Protein AF-A0A1G6GNF1-F1 (afdb_monomer_lite)

Structure (mmCIF, N/CA/C/O backbone):
data_AF-A0A1G6GNF1-F1
#
_entry.id   AF-A0A1G6GNF1-F1
#
loop_
_atom_site.group_PDB
_atom_site.id
_atom_site.type_symbol
_atom_site.label_atom_id
_atom_site.label_alt_id
_atom_site.label_comp_id
_atom_site.label_asym_id
_atom_site.label_entity_id
_atom_site.label_seq_id
_atom_site.pdbx_PDB_ins_code
_atom_site.Cartn_x
_atom_site.Cartn_y
_atom_site.Cartn_z
_atom_site.occupancy
_atom_site.B_iso_or_equiv
_atom_site.auth_seq_id
_atom_site.auth_comp_id
_atom_site.auth_asym_id
_atom_site.auth_atom_id
_atom_site.pdbx_PDB_model_num
ATOM 1 N N . MET A 1 1 ? 26.089 -24.989 33.257 1.00 55.50 1 MET A N 1
ATOM 2 C CA . MET A 1 1 ? 25.163 -23.844 33.417 1.00 55.50 1 MET A CA 1
ATOM 3 C C . MET A 1 1 ? 25.299 -23.345 34.855 1.00 55.50 1 MET A C 1
ATOM 5 O O . MET A 1 1 ? 24.316 -23.174 35.548 1.00 55.50 1 MET A O 1
ATOM 9 N N . ASP A 1 2 ? 26.531 -23.105 35.318 1.00 59.41 2 ASP A N 1
ATOM 10 C CA . ASP A 1 2 ? 26.825 -23.183 36.765 1.00 59.41 2 ASP A CA 1
ATOM 11 C C . ASP A 1 2 ? 26.999 -21.798 37.406 1.00 59.41 2 ASP A C 1
ATOM 13 O O . ASP A 1 2 ? 27.203 -21.661 38.611 1.00 59.41 2 ASP A O 1
ATOM 17 N N . SER A 1 3 ? 26.950 -20.743 36.591 1.00 71.69 3 SER A N 1
ATOM 18 C CA . SER A 1 3 ? 27.198 -19.370 37.028 1.00 71.69 3 SER A CA 1
ATOM 19 C C . SER A 1 3 ? 26.010 -18.798 37.801 1.00 71.69 3 SER A C 1
ATOM 21 O O . SER A 1 3 ? 26.209 -18.146 38.820 1.00 71.69 3 SER A O 1
ATOM 23 N N . ILE A 1 4 ? 24.783 -19.079 37.351 1.00 78.31 4 ILE A N 1
ATOM 24 C CA . ILE A 1 4 ? 23.549 -18.584 37.979 1.00 78.31 4 ILE A CA 1
ATOM 25 C C . ILE A 1 4 ? 23.333 -19.260 39.339 1.00 78.31 4 ILE A C 1
ATOM 27 O O . ILE A 1 4 ? 23.126 -18.568 40.332 1.00 78.31 4 ILE A O 1
ATOM 31 N N . ASP A 1 5 ? 23.479 -20.585 39.415 1.00 79.19 5 ASP A N 1
ATOM 32 C CA . ASP A 1 5 ? 23.286 -21.341 40.662 1.00 79.19 5 ASP A CA 1
ATOM 33 C C . ASP A 1 5 ? 24.256 -20.901 41.760 1.00 79.19 5 ASP A C 1
ATOM 35 O O . ASP A 1 5 ? 23.898 -20.802 42.938 1.00 79.19 5 ASP A O 1
ATOM 39 N N . LYS A 1 6 ? 25.490 -20.570 41.370 1.00 79.94 6 LYS A N 1
ATOM 40 C CA . LYS A 1 6 ? 26.509 -20.067 42.290 1.00 79.94 6 LYS A CA 1
ATOM 41 C C . LYS A 1 6 ? 26.163 -18.670 42.805 1.00 79.94 6 LYS A C 1
ATOM 43 O O . LYS A 1 6 ? 26.292 -18.429 44.002 1.00 79.94 6 LYS A O 1
ATOM 48 N N . ILE A 1 7 ? 25.668 -17.786 41.935 1.00 81.62 7 ILE A N 1
ATOM 49 C CA . ILE A 1 7 ? 25.207 -16.439 42.307 1.00 81.62 7 ILE A CA 1
ATOM 50 C C . ILE A 1 7 ? 24.010 -16.526 43.261 1.00 81.62 7 ILE A C 1
ATOM 52 O O . I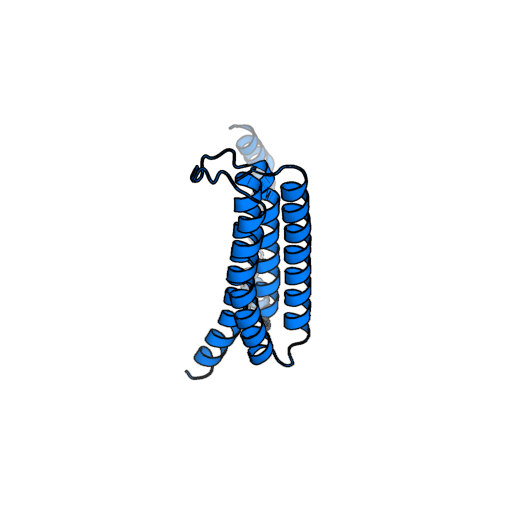LE A 1 7 ? 24.001 -15.848 44.288 1.00 81.62 7 ILE A O 1
ATOM 56 N N . ILE A 1 8 ? 23.031 -17.386 42.972 1.00 79.50 8 ILE A N 1
ATOM 57 C CA . ILE A 1 8 ? 21.839 -17.569 43.812 1.00 79.50 8 ILE A CA 1
ATOM 58 C C . ILE A 1 8 ? 22.230 -18.106 45.192 1.00 79.50 8 ILE A C 1
ATOM 60 O O . ILE A 1 8 ? 21.800 -17.562 46.206 1.00 79.50 8 ILE A O 1
ATOM 64 N N . ASN A 1 9 ? 23.096 -19.121 45.260 1.00 79.56 9 ASN A N 1
ATOM 65 C CA . ASN A 1 9 ? 23.529 -19.673 46.545 1.00 79.56 9 ASN A CA 1
ATOM 66 C C . ASN A 1 9 ? 24.410 -18.709 47.351 1.00 79.56 9 ASN A C 1
ATOM 68 O O . ASN A 1 9 ? 24.309 -18.686 48.575 1.00 79.56 9 ASN A O 1
ATOM 72 N N . GLN A 1 10 ? 25.238 -17.885 46.703 1.00 81.44 10 GLN A N 1
ATOM 73 C CA . GLN A 1 10 ? 26.043 -16.870 47.395 1.00 81.44 10 GLN A CA 1
ATOM 74 C C . GLN A 1 10 ? 25.182 -15.740 47.978 1.00 81.44 10 GLN A C 1
ATOM 76 O O . GLN A 1 10 ? 25.485 -15.220 49.051 1.00 81.44 10 GLN A O 1
ATOM 81 N N . ASN A 1 11 ? 24.075 -15.402 47.312 1.00 78.31 11 ASN A N 1
ATOM 82 C CA . ASN A 1 11 ? 23.177 -14.319 47.714 1.00 78.31 11 ASN A CA 1
ATOM 83 C C . ASN A 1 11 ? 21.915 -14.808 48.441 1.00 78.31 11 ASN A C 1
ATOM 85 O O . ASN A 1 11 ? 21.035 -14.007 48.734 1.00 78.31 11 ASN A O 1
ATOM 89 N N . ARG A 1 12 ? 21.826 -16.101 48.786 1.00 74.62 12 ARG A N 1
ATOM 90 C CA . ARG A 1 12 ? 20.648 -16.719 49.426 1.00 74.62 12 ARG A CA 1
ATOM 91 C C . ARG A 1 12 ? 20.182 -15.967 50.673 1.00 74.62 12 ARG A C 1
ATOM 93 O O . ARG A 1 12 ? 18.997 -15.740 50.852 1.00 74.62 12 ARG A O 1
ATOM 100 N N . HIS A 1 13 ? 21.128 -15.496 51.482 1.00 70.19 13 HIS A N 1
ATOM 101 C CA . HIS A 1 13 ? 20.869 -14.715 52.694 1.00 70.19 13 HIS A CA 1
ATOM 102 C C . HIS A 1 13 ? 20.207 -13.342 52.437 1.00 70.19 13 HIS A C 1
ATOM 104 O O . HIS A 1 13 ? 19.557 -12.811 53.337 1.00 70.19 13 HIS A O 1
ATOM 110 N N . LEU A 1 14 ? 20.359 -12.780 51.230 1.00 67.25 14 LEU A N 1
ATOM 111 C CA . LEU A 1 14 ? 19.673 -11.563 50.772 1.00 67.25 14 LEU A CA 1
ATOM 112 C C . LEU A 1 14 ? 18.270 -11.860 50.224 1.00 67.25 14 LEU A C 1
ATOM 114 O O . LEU A 1 14 ? 17.441 -10.958 50.160 1.00 67.25 14 LEU A O 1
ATOM 118 N N . LEU A 1 15 ? 18.016 -13.106 49.812 1.00 68.12 15 LEU A N 1
ATOM 119 C CA . LEU A 1 15 ? 16.743 -13.556 49.243 1.00 68.12 15 LEU A CA 1
ATOM 120 C C . LEU A 1 15 ? 15.795 -14.120 50.313 1.00 68.12 15 LEU A C 1
ATOM 122 O O . LEU A 1 15 ? 14.586 -13.972 50.184 1.00 68.12 15 LEU A O 1
ATOM 126 N N . ASP A 1 16 ? 16.341 -14.722 51.374 1.00 65.19 16 ASP A N 1
ATOM 127 C CA . ASP A 1 16 ? 15.579 -15.410 52.433 1.00 65.19 16 ASP A CA 1
ATOM 128 C C . ASP A 1 16 ? 15.137 -14.506 53.597 1.00 65.19 16 ASP A C 1
ATOM 130 O O . ASP A 1 16 ? 14.554 -14.983 54.567 1.00 65.19 16 ASP A O 1
ATOM 134 N N . ASN A 1 17 ? 15.382 -13.195 53.537 1.00 61.34 17 ASN A N 1
ATOM 135 C CA . ASN A 1 17 ? 15.041 -12.288 54.632 1.00 61.34 17 ASN A CA 1
ATOM 136 C C . ASN A 1 17 ? 14.033 -11.230 54.206 1.00 61.34 17 ASN A C 1
ATOM 138 O O . ASN A 1 17 ? 14.390 -10.087 53.934 1.00 61.34 17 ASN A O 1
ATOM 142 N N . THR A 1 18 ? 12.760 -11.616 54.189 1.00 60.69 18 THR A N 1
ATOM 143 C CA . THR A 1 18 ? 11.677 -10.939 54.923 1.00 60.69 18 THR A CA 1
ATOM 144 C C . THR A 1 18 ? 10.353 -11.580 54.534 1.00 60.69 18 THR A C 1
ATOM 146 O O . THR A 1 18 ? 9.839 -11.351 53.441 1.00 60.69 18 THR A O 1
ATOM 149 N N . ASP A 1 19 ? 9.750 -12.331 55.458 1.00 61.12 19 ASP A N 1
ATOM 150 C CA . ASP A 1 19 ? 8.304 -12.498 55.389 1.00 61.12 19 ASP A CA 1
ATOM 151 C C . ASP A 1 19 ? 7.691 -11.094 55.445 1.00 61.12 19 ASP A C 1
ATOM 153 O O . ASP A 1 19 ? 8.040 -10.293 56.327 1.00 61.12 19 ASP A O 1
ATOM 157 N N . PRO A 1 20 ? 6.825 -10.737 54.489 1.00 62.91 20 PRO A N 1
ATOM 158 C CA . PRO A 1 20 ? 6.296 -9.396 54.439 1.00 62.91 20 PRO A CA 1
ATOM 159 C C . PRO A 1 20 ? 5.488 -9.117 55.722 1.00 62.91 20 PRO A C 1
ATOM 161 O O . PRO A 1 20 ? 4.742 -9.983 56.189 1.00 62.91 20 PRO A O 1
ATOM 164 N N . PRO A 1 21 ? 5.601 -7.916 56.322 1.00 66.69 21 PRO A N 1
ATOM 165 C CA . PRO A 1 21 ? 4.955 -7.611 57.597 1.00 66.69 21 PRO A CA 1
ATOM 166 C C . PRO A 1 21 ? 3.440 -7.837 57.516 1.00 66.69 21 PRO A C 1
ATOM 168 O O . PRO A 1 21 ? 2.826 -7.517 56.494 1.00 66.69 21 PRO A O 1
ATOM 171 N N . ARG A 1 22 ? 2.835 -8.370 58.591 1.00 65.94 22 ARG A N 1
ATOM 172 C CA . ARG A 1 22 ? 1.404 -8.740 58.640 1.00 65.94 22 ARG A CA 1
ATOM 173 C C . ARG A 1 22 ? 0.517 -7.639 58.043 1.00 65.94 22 ARG A C 1
ATOM 175 O O . ARG A 1 22 ? 0.725 -6.451 58.289 1.00 65.94 22 ARG A O 1
ATOM 182 N N . GLY A 1 23 ? -0.443 -8.042 57.213 1.00 67.44 23 GLY A N 1
ATOM 183 C CA . GLY A 1 23 ? -1.283 -7.123 56.441 1.00 67.44 23 GLY A CA 1
ATOM 184 C C . GLY A 1 23 ? -0.643 -6.603 55.148 1.00 67.44 23 GLY A C 1
ATOM 185 O O . GLY A 1 23 ? -1.238 -5.771 54.472 1.00 67.44 23 GLY A O 1
ATOM 186 N N . HIS A 1 24 ? 0.548 -7.069 54.748 1.00 78.00 24 HIS A N 1
ATOM 187 C CA . HIS A 1 24 ? 1.111 -6.754 53.429 1.00 78.00 24 HIS A CA 1
ATOM 188 C C . HIS A 1 24 ? 0.200 -7.214 52.292 1.00 78.00 24 HIS A C 1
ATOM 190 O O . HIS A 1 24 ? 0.013 -6.463 51.339 1.00 78.00 24 HIS A O 1
ATOM 196 N N . PHE A 1 25 ? -0.394 -8.406 52.409 1.00 73.19 25 PHE A N 1
ATOM 197 C CA . PHE A 1 25 ? -1.360 -8.899 51.431 1.00 73.19 25 PHE A CA 1
ATOM 198 C C . PHE A 1 25 ? -2.612 -8.019 51.386 1.00 73.19 25 PHE A C 1
ATOM 200 O O . PHE A 1 25 ? -3.031 -7.636 50.303 1.00 73.19 25 PHE A O 1
ATOM 207 N N . ASP A 1 26 ? -3.136 -7.593 52.538 1.00 77.69 26 ASP A N 1
ATOM 208 C CA . ASP A 1 26 ? -4.304 -6.705 52.599 1.00 77.69 26 ASP A CA 1
ATOM 209 C C . ASP A 1 26 ? -4.001 -5.318 52.019 1.00 77.69 26 ASP A C 1
ATOM 211 O O . ASP A 1 26 ? -4.800 -4.775 51.262 1.00 77.69 26 ASP A O 1
ATOM 215 N N . ARG A 1 27 ? -2.814 -4.753 52.288 1.00 74.19 27 ARG A N 1
ATOM 216 C CA . ARG A 1 27 ? -2.355 -3.497 51.665 1.00 74.19 27 ARG A CA 1
ATOM 217 C C . ARG A 1 27 ? -2.127 -3.654 50.165 1.00 74.19 27 ARG A C 1
ATOM 219 O O . ARG A 1 27 ? -2.415 -2.731 49.411 1.00 74.19 27 ARG A O 1
ATOM 226 N N . PHE A 1 28 ? -1.592 -4.792 49.730 1.00 73.25 28 PHE A N 1
ATOM 227 C CA . PHE A 1 28 ? -1.394 -5.110 48.319 1.00 73.25 28 PHE A CA 1
ATOM 228 C C . PHE A 1 28 ? -2.740 -5.272 47.607 1.00 73.25 28 PHE A C 1
ATOM 230 O O . PHE A 1 28 ? -2.948 -4.684 46.553 1.00 73.25 28 PHE A O 1
ATOM 237 N N . GLN A 1 29 ? -3.698 -5.957 48.230 1.00 73.06 29 GLN A N 1
ATOM 238 C CA . GLN A 1 29 ? -5.057 -6.113 47.729 1.00 73.06 29 GLN A CA 1
ATOM 239 C C . GLN A 1 29 ? -5.820 -4.781 47.731 1.00 73.06 29 GLN A C 1
ATOM 241 O O . GLN A 1 29 ? -6.546 -4.498 46.785 1.00 73.06 29 GLN A O 1
ATOM 246 N N . ALA A 1 30 ? -5.638 -3.932 48.744 1.00 75.06 30 ALA A N 1
ATOM 247 C CA . ALA A 1 30 ? -6.202 -2.584 48.781 1.00 75.06 30 ALA A CA 1
ATOM 248 C C . ALA A 1 30 ? -5.597 -1.688 47.688 1.00 75.06 30 ALA A C 1
ATOM 250 O O . ALA A 1 30 ? -6.330 -0.955 47.028 1.00 75.06 30 ALA A O 1
ATOM 251 N N . LYS A 1 31 ? -4.284 -1.800 47.432 1.00 70.88 31 LYS A N 1
ATOM 252 C CA . LYS A 1 31 ? -3.624 -1.145 46.294 1.00 70.88 31 LYS A CA 1
ATOM 253 C C . LYS A 1 31 ? -4.118 -1.689 44.956 1.00 70.88 31 LYS A C 1
ATOM 255 O O . LYS A 1 31 ? -4.330 -0.882 44.073 1.00 70.88 31 LYS A O 1
ATOM 260 N N . LEU A 1 32 ? -4.383 -2.990 44.816 1.00 65.25 32 LEU A N 1
ATOM 261 C CA . LEU A 1 32 ? -4.968 -3.589 43.604 1.00 65.25 32 LEU A CA 1
ATOM 262 C C . LEU A 1 32 ? -6.430 -3.185 43.379 1.00 65.25 32 LEU A C 1
ATOM 264 O O . LEU A 1 32 ? -6.840 -2.972 42.248 1.00 65.25 32 LEU A O 1
ATOM 268 N N . LYS A 1 33 ? -7.230 -3.062 44.443 1.00 65.88 33 LYS A N 1
ATOM 269 C CA . LYS A 1 33 ? -8.632 -2.627 44.348 1.00 65.88 33 LYS A CA 1
ATOM 270 C C . LYS A 1 33 ? -8.745 -1.119 44.077 1.00 65.88 33 LYS A C 1
ATOM 272 O O . LYS A 1 33 ? -9.629 -0.707 43.332 1.00 65.88 33 LYS A O 1
ATOM 277 N N . GLY A 1 34 ? -7.836 -0.311 44.636 1.00 57.25 34 GLY A N 1
ATOM 278 C CA . GLY A 1 34 ? -7.719 1.133 44.373 1.00 57.25 34 GLY A CA 1
ATOM 279 C C . GLY A 1 34 ? -6.965 1.484 43.083 1.00 57.25 34 GLY A C 1
ATOM 280 O O . GLY A 1 34 ? -7.195 2.543 42.514 1.00 57.25 34 GLY A O 1
ATOM 281 N N . GLN A 1 35 ? -6.109 0.581 42.598 1.00 51.81 35 GLN A N 1
ATOM 282 C CA . GLN A 1 35 ? -5.575 0.519 41.235 1.00 51.81 35 GLN A CA 1
ATOM 283 C C . GLN A 1 35 ? -6.358 -0.519 40.438 1.00 51.81 35 GLN A C 1
ATOM 285 O O . GLN A 1 35 ? -5.793 -1.318 39.686 1.00 51.81 35 GLN A O 1
ATOM 290 N N . THR A 1 36 ? -7.687 -0.449 40.514 1.00 49.41 36 THR A N 1
ATOM 291 C CA . THR A 1 36 ? -8.386 -0.594 39.250 1.00 49.41 36 THR A CA 1
ATOM 292 C C . THR A 1 36 ? -7.797 0.518 38.398 1.00 49.41 36 THR A C 1
ATOM 294 O O . THR A 1 36 ? -8.148 1.688 38.523 1.00 49.41 36 THR A O 1
ATOM 297 N N . ILE A 1 37 ? -6.795 0.165 37.585 1.00 51.12 37 ILE A N 1
ATOM 298 C CA . ILE A 1 37 ? -6.601 0.848 36.327 1.00 51.12 37 ILE A CA 1
ATOM 299 C C . ILE A 1 37 ? -7.979 0.659 35.716 1.00 51.12 37 ILE A C 1
ATOM 301 O O . ILE A 1 37 ? -8.298 -0.386 35.153 1.00 51.12 37 ILE A O 1
ATOM 305 N N . LEU A 1 38 ? -8.848 1.642 35.945 1.00 47.78 38 LEU A N 1
ATOM 306 C CA . LEU A 1 38 ? -9.859 2.004 34.997 1.00 47.78 38 LEU A CA 1
ATOM 307 C C . LEU A 1 38 ? -8.990 2.339 33.799 1.00 47.78 38 LEU A C 1
ATOM 309 O O . LEU A 1 38 ? -8.581 3.478 33.614 1.00 47.78 38 LEU A O 1
ATOM 313 N N . ILE A 1 39 ? -8.576 1.297 33.067 1.00 48.22 39 ILE A N 1
ATOM 314 C CA . ILE A 1 39 ? -8.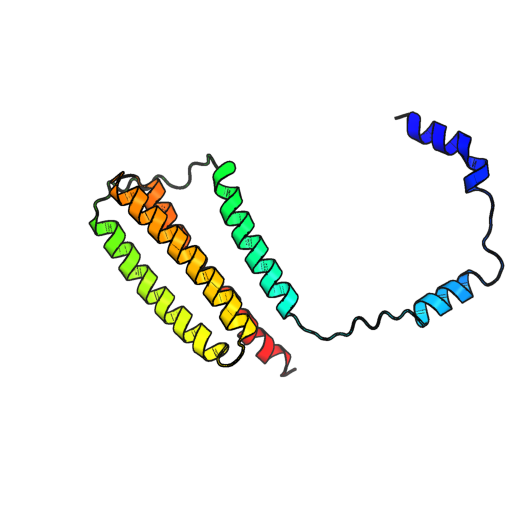266 1.422 31.667 1.00 48.22 39 ILE A CA 1
ATOM 315 C C . ILE A 1 39 ? -9.573 2.040 31.239 1.00 48.22 39 ILE A C 1
ATOM 317 O O . ILE A 1 39 ? -10.603 1.367 31.393 1.00 48.22 39 ILE A O 1
ATOM 321 N N . PRO A 1 40 ? -9.608 3.343 30.905 1.00 45.72 40 PRO A N 1
ATOM 322 C CA . PRO A 1 40 ? -10.817 3.833 30.316 1.00 45.72 40 PRO A CA 1
ATOM 323 C C . PRO A 1 40 ? -10.997 2.873 29.153 1.00 45.72 40 PRO A C 1
ATOM 325 O O . PRO A 1 40 ? -10.164 2.815 28.248 1.00 45.72 40 PRO A O 1
ATOM 328 N N . THR A 1 41 ? -12.058 2.074 29.193 1.00 46.19 41 THR A N 1
ATOM 329 C CA . THR A 1 41 ? -12.598 1.423 28.013 1.00 46.19 41 THR A CA 1
ATOM 330 C C . THR A 1 41 ? -13.195 2.541 27.170 1.00 46.19 41 THR A C 1
ATOM 332 O O . THR A 1 41 ? -14.358 2.521 26.791 1.00 46.19 41 THR A O 1
ATOM 335 N N . ASN A 1 42 ? -12.408 3.587 26.929 1.00 47.38 42 ASN A N 1
ATOM 336 C CA . ASN A 1 42 ? -12.537 4.369 25.754 1.00 47.38 42 ASN A CA 1
ATOM 337 C C . ASN A 1 42 ? -12.036 3.411 24.691 1.00 47.38 42 ASN A C 1
ATOM 339 O O . ASN A 1 42 ? -10.835 3.244 24.477 1.00 47.38 42 ASN A O 1
ATOM 343 N N . HIS A 1 43 ? -12.994 2.663 24.162 1.00 46.22 43 HIS A N 1
ATOM 344 C CA . HIS A 1 43 ? -12.887 1.823 22.995 1.00 46.22 43 HIS A CA 1
ATOM 345 C C . HIS A 1 43 ? -12.563 2.731 21.797 1.00 46.22 43 HIS A C 1
ATOM 347 O O . HIS A 1 43 ? -13.334 2.887 20.858 1.00 46.22 43 HIS A O 1
ATOM 353 N N . ASN A 1 44 ? -11.404 3.381 21.848 1.00 51.72 44 ASN A N 1
ATOM 354 C CA . ASN A 1 44 ? -10.814 4.085 20.735 1.00 51.72 44 ASN A CA 1
ATOM 355 C C . ASN A 1 44 ? -9.912 3.073 20.043 1.00 51.72 44 ASN A C 1
ATOM 357 O O . ASN A 1 44 ? -8.683 3.147 20.088 1.00 51.72 44 ASN A O 1
ATOM 361 N N . SER A 1 45 ? -10.569 2.114 19.388 1.00 50.03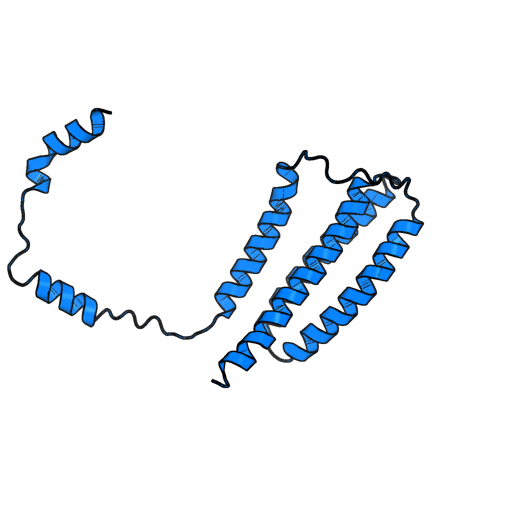 45 SER A N 1
ATOM 362 C CA . SER A 1 45 ? -9.969 1.100 18.516 1.00 50.03 45 SER A CA 1
ATOM 363 C C . SER A 1 45 ? -9.145 1.697 17.364 1.00 50.03 45 SER A C 1
ATOM 365 O O . SER A 1 45 ? -8.436 0.979 16.665 1.00 50.03 45 SER A O 1
ATOM 367 N N . TRP A 1 46 ? -9.169 3.021 17.203 1.00 47.56 46 TRP A N 1
ATOM 368 C CA . TRP A 1 46 ? -8.392 3.791 16.235 1.00 47.56 46 TRP A CA 1
ATOM 369 C C . TRP A 1 46 ? -6.872 3.749 16.464 1.00 47.56 46 TRP A C 1
ATOM 371 O O . TRP A 1 46 ? -6.122 3.823 15.497 1.00 47.56 46 TRP A O 1
ATOM 381 N N . ILE A 1 47 ? -6.393 3.538 17.699 1.00 49.53 47 ILE A N 1
ATOM 382 C CA . ILE A 1 47 ? -4.945 3.398 17.968 1.00 49.53 47 ILE A CA 1
ATOM 383 C C . ILE A 1 47 ? -4.412 2.038 17.473 1.00 49.53 47 ILE A C 1
ATOM 385 O O . ILE A 1 47 ? -3.256 1.934 17.064 1.00 49.53 47 ILE A O 1
ATOM 389 N N . TYR A 1 48 ? -5.256 1.000 17.434 1.00 49.81 48 TYR A N 1
ATOM 390 C CA . TYR A 1 48 ? -4.868 -0.319 16.921 1.00 49.81 48 TYR A CA 1
ATOM 391 C C . TYR A 1 48 ? -4.845 -0.368 15.386 1.00 49.81 48 TYR A C 1
ATOM 393 O O . TYR A 1 48 ? -3.975 -1.027 14.821 1.00 49.81 48 TYR A O 1
ATOM 401 N N . ALA A 1 49 ? -5.727 0.376 14.710 1.00 51.44 49 ALA A N 1
ATOM 402 C CA . ALA A 1 49 ? -5.789 0.423 13.246 1.00 51.44 49 ALA A CA 1
ATOM 403 C C . ALA A 1 49 ? -4.540 1.079 12.621 1.00 51.44 49 ALA A C 1
ATOM 405 O O . ALA A 1 49 ? -3.922 0.501 11.722 1.00 51.44 49 ALA A O 1
ATOM 406 N N . ALA A 1 50 ? -4.102 2.224 13.158 1.00 52.25 50 ALA A N 1
ATOM 407 C CA . ALA A 1 50 ? -2.889 2.906 12.702 1.00 52.25 50 ALA A CA 1
ATOM 408 C C . ALA A 1 50 ? -1.619 2.062 12.940 1.00 52.25 50 ALA A C 1
ATOM 410 O O . ALA A 1 50 ? -0.753 1.971 12.071 1.00 52.25 50 ALA A O 1
ATOM 411 N N . ALA A 1 51 ? -1.536 1.361 14.079 1.00 55.53 51 ALA A N 1
ATOM 412 C CA . ALA A 1 51 ? -0.421 0.461 14.373 1.00 55.53 51 ALA A CA 1
ATOM 413 C C . ALA A 1 51 ? -0.371 -0.750 13.420 1.00 55.53 51 ALA A C 1
ATOM 415 O O . ALA A 1 51 ? 0.712 -1.157 13.010 1.00 55.53 51 ALA A O 1
ATOM 416 N N . THR A 1 52 ? -1.517 -1.310 13.014 1.00 52.84 52 THR A N 1
ATOM 417 C CA . THR A 1 52 ? -1.550 -2.434 12.059 1.00 52.84 52 THR A CA 1
ATOM 418 C C . THR A 1 52 ? -1.165 -2.038 10.637 1.00 52.84 52 THR A C 1
ATOM 420 O O . THR A 1 52 ? -0.421 -2.773 9.993 1.00 52.84 52 THR A O 1
ATOM 423 N N . VAL A 1 53 ? -1.601 -0.870 10.158 1.00 54.97 53 VAL A N 1
ATOM 424 C CA . VAL A 1 53 ? -1.214 -0.357 8.834 1.00 54.97 53 VAL A CA 1
ATOM 425 C C . VAL A 1 53 ? 0.294 -0.076 8.808 1.00 54.97 53 VAL A C 1
ATOM 427 O O . VAL A 1 53 ? 0.993 -0.617 7.954 1.00 54.97 53 VAL A O 1
ATOM 430 N N . ALA A 1 54 ? 0.833 0.595 9.834 1.00 54.53 54 ALA A N 1
ATOM 431 C CA . ALA A 1 54 ? 2.275 0.810 10.001 1.00 54.53 54 ALA A CA 1
ATOM 432 C C . ALA A 1 54 ? 3.099 -0.499 10.056 1.00 54.53 54 ALA A C 1
ATOM 434 O O . ALA A 1 54 ? 4.214 -0.550 9.529 1.00 54.53 54 ALA A O 1
ATOM 435 N N . ILE A 1 55 ? 2.561 -1.579 10.644 1.00 57.38 55 ILE A N 1
ATOM 436 C CA . ILE A 1 55 ? 3.190 -2.916 10.663 1.00 57.38 55 ILE A CA 1
ATOM 437 C C . ILE A 1 55 ? 3.171 -3.577 9.271 1.00 57.38 55 ILE A C 1
ATOM 439 O O . ILE A 1 55 ? 4.162 -4.182 8.866 1.00 57.38 55 ILE A O 1
ATOM 443 N N . LEU A 1 56 ? 2.089 -3.449 8.501 1.00 54.88 56 LEU A N 1
ATOM 444 C CA . LEU A 1 56 ? 1.982 -4.054 7.164 1.00 54.88 56 LEU A CA 1
ATOM 445 C C . LEU A 1 56 ? 2.887 -3.366 6.126 1.00 54.88 56 LEU A C 1
ATOM 447 O O . LEU A 1 56 ? 3.487 -4.034 5.279 1.00 54.88 56 LEU A O 1
ATOM 451 N N . ILE A 1 57 ? 3.068 -2.051 6.237 1.00 54.03 57 ILE A N 1
ATOM 452 C CA . ILE A 1 57 ? 3.973 -1.269 5.377 1.00 54.03 57 ILE A CA 1
ATOM 453 C C . ILE A 1 57 ? 5.428 -1.584 5.694 1.00 54.03 57 ILE A C 1
ATOM 455 O O . ILE A 1 57 ? 6.245 -1.786 4.795 1.00 54.03 57 ILE A O 1
ATOM 459 N N . SER A 1 58 ? 5.759 -1.703 6.981 1.00 52.50 58 SER A N 1
ATOM 460 C CA . SER A 1 58 ? 7.106 -2.093 7.381 1.00 52.50 58 SER A CA 1
ATOM 461 C C . SER A 1 58 ? 7.426 -3.528 6.934 1.00 52.50 58 SER A C 1
ATOM 463 O O . SER A 1 58 ? 8.493 -3.741 6.365 1.00 52.50 58 SER A O 1
ATOM 465 N N . ILE A 1 59 ? 6.503 -4.495 7.020 1.00 51.41 59 ILE A N 1
ATOM 466 C CA . ILE A 1 59 ? 6.696 -5.841 6.431 1.00 51.41 59 ILE A CA 1
ATOM 467 C C . ILE A 1 59 ? 6.916 -5.773 4.906 1.00 51.41 59 ILE A C 1
ATOM 469 O O . ILE A 1 59 ? 7.786 -6.472 4.378 1.00 51.41 59 ILE A O 1
ATOM 473 N N . SER A 1 60 ? 6.195 -4.893 4.206 1.00 51.12 60 SER A N 1
ATOM 474 C CA . SER A 1 60 ? 6.350 -4.680 2.758 1.00 51.12 60 SER A CA 1
ATOM 475 C C . SER A 1 60 ? 7.726 -4.103 2.393 1.00 51.12 60 SER A C 1
ATOM 477 O O . SER A 1 60 ? 8.303 -4.469 1.370 1.00 51.12 60 SER A O 1
ATOM 479 N N . PHE A 1 61 ? 8.307 -3.269 3.262 1.00 47.28 61 PHE A N 1
ATOM 480 C CA . PHE A 1 61 ? 9.635 -2.682 3.068 1.00 47.28 61 PHE A CA 1
ATOM 481 C C . PHE A 1 61 ? 10.784 -3.658 3.401 1.00 47.28 61 PHE A C 1
ATOM 483 O O . PHE A 1 61 ? 11.800 -3.687 2.706 1.00 47.28 61 PHE A O 1
ATOM 490 N N . TRP A 1 62 ? 10.626 -4.526 4.410 1.00 45.09 62 TRP A N 1
ATOM 491 C CA . TRP A 1 62 ? 11.638 -5.541 4.760 1.00 45.09 62 TRP A CA 1
ATOM 492 C C . TRP A 1 62 ? 11.667 -6.742 3.792 1.00 45.09 62 TRP A C 1
ATOM 494 O O . TRP A 1 62 ? 12.717 -7.379 3.637 1.00 45.09 62 TRP A O 1
ATOM 504 N N . GLY A 1 63 ? 10.570 -7.018 3.073 1.00 47.22 63 GLY A N 1
ATOM 505 C CA . GLY A 1 63 ? 10.473 -8.075 2.053 1.00 47.22 63 GLY A CA 1
ATOM 506 C C . GLY A 1 63 ? 11.470 -7.946 0.892 1.00 47.22 63 GLY A C 1
ATOM 507 O O . GLY A 1 63 ? 11.841 -8.951 0.282 1.00 47.22 63 GLY A O 1
ATOM 508 N N . VAL A 1 64 ? 12.000 -6.740 0.654 1.00 50.25 64 VAL A N 1
ATOM 509 C CA . VAL A 1 64 ? 13.049 -6.482 -0.348 1.00 50.25 64 VAL A CA 1
ATOM 510 C C . VAL A 1 64 ? 14.389 -7.135 0.034 1.00 50.25 64 VAL A C 1
ATOM 512 O O . VAL A 1 64 ? 15.211 -7.406 -0.842 1.00 50.25 64 VAL A O 1
ATOM 515 N N . SER A 1 65 ? 14.613 -7.461 1.313 1.00 47.31 65 SER A N 1
ATOM 516 C CA . SER A 1 65 ? 15.891 -8.018 1.787 1.00 47.31 65 SER A CA 1
ATOM 517 C C . SER A 1 65 ? 15.912 -9.535 2.030 1.00 47.31 65 SER A C 1
ATOM 519 O O . SER A 1 65 ? 17.003 -10.083 2.186 1.00 47.31 65 SER A O 1
ATOM 521 N N . VAL A 1 66 ? 14.770 -10.245 2.013 1.00 44.28 66 VAL A N 1
ATOM 522 C CA . VAL A 1 66 ? 14.730 -11.668 2.438 1.00 44.28 66 VAL A CA 1
ATOM 523 C C . VAL A 1 66 ? 14.316 -12.672 1.351 1.00 44.28 66 VAL A C 1
ATOM 525 O O . VAL A 1 66 ? 14.800 -13.802 1.378 1.00 44.28 66 VAL A O 1
ATOM 528 N N . PHE A 1 67 ? 13.519 -12.322 0.337 1.00 45.62 67 PHE A N 1
ATOM 529 C CA . PHE A 1 67 ? 12.987 -13.347 -0.576 1.00 45.62 67 PHE A CA 1
ATOM 530 C C . PHE A 1 67 ? 13.686 -13.392 -1.935 1.00 45.62 67 PHE A C 1
ATOM 532 O O . PHE A 1 67 ? 13.161 -13.002 -2.974 1.00 45.62 67 PHE A O 1
ATOM 539 N N . LYS A 1 68 ? 14.860 -14.032 -1.937 1.00 49.41 68 LYS A N 1
ATOM 540 C CA . LYS A 1 68 ? 15.160 -14.986 -3.010 1.00 49.41 68 LYS A CA 1
ATOM 541 C C . LYS A 1 68 ? 14.198 -16.166 -2.838 1.00 49.41 68 LYS A C 1
ATOM 543 O O . LYS A 1 68 ? 14.468 -17.081 -2.068 1.00 49.41 68 LYS A O 1
ATOM 548 N N . SER A 1 69 ? 13.048 -16.143 -3.498 1.00 41.84 69 SER A N 1
ATOM 549 C CA . SER A 1 69 ? 12.203 -17.332 -3.656 1.00 41.84 69 SER A CA 1
ATOM 550 C C . SER A 1 69 ? 11.508 -17.300 -5.018 1.00 41.84 69 SER A C 1
ATOM 552 O O . SER A 1 69 ? 11.122 -16.221 -5.468 1.00 41.84 69 SER A O 1
ATOM 554 N N . PRO A 1 70 ? 11.392 -18.450 -5.707 1.00 46.00 70 PRO A N 1
ATOM 555 C CA . PRO A 1 70 ? 10.915 -18.522 -7.079 1.00 46.00 70 PRO A CA 1
ATOM 556 C C . PRO A 1 70 ? 9.384 -18.504 -7.076 1.00 46.00 70 PRO A C 1
ATOM 558 O O . PRO A 1 70 ? 8.737 -19.546 -7.120 1.00 46.00 70 PRO A O 1
ATOM 561 N N . LEU A 1 71 ? 8.785 -17.322 -6.970 1.00 42.88 71 LEU A N 1
ATOM 562 C CA . LEU A 1 71 ? 7.341 -17.170 -7.121 1.00 42.88 71 LEU A CA 1
ATOM 563 C C . LEU A 1 71 ? 7.026 -16.897 -8.592 1.00 42.88 71 LEU A C 1
ATOM 565 O O . LEU A 1 71 ? 7.288 -15.817 -9.103 1.00 42.88 71 LEU A O 1
ATOM 569 N N . ILE A 1 72 ? 6.505 -17.950 -9.232 1.00 45.09 72 ILE A N 1
ATOM 570 C CA . ILE A 1 72 ? 5.812 -17.989 -10.524 1.00 45.09 72 ILE A CA 1
ATOM 571 C C . ILE A 1 72 ? 6.554 -17.223 -11.631 1.00 45.09 72 ILE A C 1
ATOM 573 O O . ILE A 1 72 ? 6.266 -16.066 -11.926 1.00 45.09 72 ILE A O 1
ATOM 577 N N . GLN A 1 73 ? 7.471 -17.923 -12.306 1.00 41.53 73 GLN A N 1
ATOM 578 C CA . GLN A 1 73 ? 7.900 -17.571 -13.663 1.00 41.53 73 GLN A CA 1
ATOM 579 C C . GLN A 1 73 ? 6.718 -17.769 -14.618 1.00 41.53 73 GLN A C 1
ATOM 581 O O . GLN A 1 73 ? 6.650 -18.743 -15.363 1.00 41.53 73 GLN A O 1
ATOM 586 N N . GLN A 1 74 ? 5.744 -16.864 -14.568 1.00 43.97 74 GLN A N 1
ATOM 587 C CA . GLN A 1 74 ? 4.919 -16.621 -15.733 1.00 43.97 74 GLN A CA 1
ATOM 588 C C . GLN A 1 74 ? 5.727 -15.660 -16.585 1.00 43.97 74 GLN A C 1
ATOM 590 O O . GLN A 1 74 ? 5.773 -14.464 -16.306 1.00 43.97 74 GLN A O 1
ATOM 595 N N . GLN A 1 75 ? 6.448 -16.251 -17.536 1.00 41.84 75 GLN A N 1
ATOM 596 C CA . GLN A 1 75 ? 7.416 -15.554 -18.358 1.00 41.84 75 GLN A CA 1
ATOM 597 C C . GLN A 1 75 ? 6.683 -14.657 -19.367 1.00 41.84 75 GLN A C 1
ATOM 599 O O . GLN A 1 75 ? 6.417 -15.051 -20.502 1.00 41.84 75 GLN A O 1
ATOM 604 N N . PHE A 1 76 ? 6.224 -13.498 -18.896 1.00 47.81 76 PHE A N 1
ATOM 605 C CA . PHE A 1 76 ? 5.685 -12.423 -19.714 1.00 47.81 76 PHE A CA 1
ATOM 606 C C . PHE A 1 76 ? 6.832 -11.704 -20.433 1.00 47.81 76 PHE A C 1
ATOM 608 O O . PHE A 1 76 ? 7.478 -10.806 -19.898 1.00 47.81 76 PHE A O 1
ATOM 615 N N . THR A 1 77 ? 7.070 -12.054 -21.696 1.00 46.12 77 THR A N 1
ATOM 616 C CA . THR A 1 77 ? 7.912 -11.236 -22.579 1.00 46.12 77 THR A CA 1
ATOM 617 C C . THR A 1 77 ? 7.193 -9.918 -22.865 1.00 46.12 77 THR A C 1
ATOM 619 O O . THR A 1 77 ? 6.443 -9.802 -23.835 1.00 46.12 77 THR A O 1
ATOM 622 N N . ALA A 1 78 ? 7.382 -8.959 -21.966 1.00 49.25 78 ALA A N 1
ATOM 623 C CA . ALA A 1 78 ? 6.435 -7.885 -21.754 1.00 49.25 78 ALA A CA 1
ATOM 624 C C . ALA A 1 78 ? 6.752 -6.596 -22.525 1.00 49.25 78 ALA A C 1
ATOM 626 O O . ALA A 1 78 ? 7.840 -6.024 -22.419 1.00 49.25 78 ALA A O 1
ATOM 627 N N . SER A 1 79 ? 5.763 -6.103 -23.276 1.00 56.44 79 SER A N 1
ATOM 628 C CA . SER A 1 79 ? 5.786 -4.802 -23.964 1.00 56.44 79 SER A CA 1
ATOM 629 C C . SER A 1 79 ? 5.189 -3.694 -23.083 1.00 56.44 79 SER A C 1
ATOM 631 O O . SER A 1 79 ? 4.481 -3.960 -22.115 1.00 56.44 79 SER A O 1
ATOM 633 N N . TYR A 1 80 ? 5.428 -2.426 -23.431 1.00 62.03 80 TYR A N 1
ATOM 634 C CA . TYR A 1 80 ? 4.837 -1.246 -22.774 1.00 62.03 80 TYR A CA 1
ATOM 635 C C . TYR A 1 80 ? 3.296 -1.305 -22.675 1.00 62.03 80 TYR A C 1
ATOM 637 O O . TYR A 1 80 ? 2.719 -0.713 -21.766 1.00 62.03 80 TYR A O 1
ATOM 645 N N . SER A 1 81 ? 2.629 -2.055 -23.563 1.00 71.12 81 SER A N 1
ATOM 646 C CA . SER A 1 81 ? 1.178 -2.293 -23.519 1.00 71.12 81 SER A CA 1
ATOM 647 C C . SER A 1 81 ? 0.699 -2.965 -22.229 1.00 71.12 81 SER A C 1
ATOM 649 O O . SER A 1 81 ? -0.403 -2.682 -21.777 1.00 71.12 81 SER A O 1
ATOM 651 N N . GLU A 1 82 ? 1.521 -3.805 -21.602 1.00 76.25 82 GLU A N 1
ATOM 652 C CA . GLU A 1 82 ? 1.097 -4.584 -20.433 1.00 76.25 82 GLU A CA 1
ATOM 653 C C . GLU A 1 82 ? 0.942 -3.727 -19.179 1.00 76.25 82 GLU A C 1
ATOM 655 O O . GLU A 1 82 ? 0.030 -3.954 -18.386 1.00 76.25 82 GLU A O 1
ATOM 660 N N . ILE A 1 83 ? 1.771 -2.687 -19.025 1.00 84.06 83 ILE A N 1
ATOM 661 C CA . ILE A 1 83 ? 1.587 -1.712 -17.944 1.00 84.06 83 ILE A CA 1
ATOM 662 C C . ILE A 1 83 ? 0.243 -1.011 -18.107 1.00 84.06 83 ILE A C 1
ATOM 664 O O . ILE A 1 83 ? -0.498 -0.917 -17.138 1.00 84.06 83 ILE A O 1
ATOM 668 N N . HIS A 1 84 ? -0.097 -0.568 -19.319 1.00 87.31 84 HIS A N 1
ATOM 669 C CA . HIS A 1 84 ? -1.371 0.111 -19.576 1.00 87.31 84 HIS A CA 1
ATOM 670 C C . HIS A 1 84 ? -2.578 -0.765 -19.241 1.00 87.31 84 HIS A C 1
ATOM 672 O O . HIS A 1 84 ? -3.557 -0.273 -18.677 1.00 87.31 84 HIS A O 1
ATOM 678 N N . ASP A 1 85 ? -2.510 -2.059 -19.550 1.00 87.81 85 ASP A N 1
ATOM 679 C CA . ASP A 1 85 ? -3.578 -3.006 -19.228 1.00 87.81 85 ASP A CA 1
ATOM 680 C C . ASP A 1 85 ? -3.700 -3.230 -17.713 1.00 87.81 85 ASP A C 1
ATOM 682 O O . ASP A 1 85 ? -4.809 -3.204 -17.167 1.00 87.81 85 ASP A O 1
ATOM 686 N N . VAL A 1 86 ? -2.566 -3.372 -17.016 1.00 89.44 86 VAL A N 1
ATOM 687 C CA . VAL A 1 86 ? -2.508 -3.461 -15.549 1.00 89.44 86 VAL A CA 1
ATOM 688 C C . VAL A 1 86 ? -3.071 -2.192 -14.906 1.00 89.44 86 VAL A C 1
ATOM 690 O O . VAL A 1 86 ? -3.946 -2.282 -14.044 1.00 89.44 86 VAL A O 1
ATOM 693 N N . GLU A 1 87 ? -2.615 -1.014 -15.332 1.00 90.19 87 GLU A N 1
ATOM 694 C CA . GLU A 1 87 ? -3.084 0.273 -14.819 1.00 90.19 87 GLU A CA 1
ATOM 695 C C . GLU A 1 87 ? -4.589 0.420 -15.012 1.00 90.19 87 GLU A C 1
ATOM 697 O O . GLU A 1 87 ? -5.298 0.678 -14.044 1.00 90.19 87 GLU A O 1
ATOM 702 N N . ARG A 1 88 ? -5.103 0.162 -16.218 1.00 92.06 88 ARG A N 1
ATOM 703 C CA . ARG A 1 88 ? -6.540 0.252 -16.500 1.00 92.06 88 ARG A CA 1
ATOM 704 C C . ARG A 1 88 ? -7.361 -0.674 -15.603 1.00 92.06 88 ARG A C 1
ATOM 706 O O . ARG A 1 88 ? -8.393 -0.259 -15.078 1.00 92.06 88 ARG A O 1
ATOM 713 N N . TYR A 1 89 ? -6.926 -1.923 -15.440 1.00 91.94 89 TYR A N 1
ATOM 714 C CA . TYR A 1 89 ? -7.648 -2.912 -14.643 1.00 91.94 89 TYR A CA 1
ATOM 715 C C . TYR A 1 89 ? -7.685 -2.545 -13.153 1.00 91.94 89 TYR A C 1
ATOM 717 O O . TYR A 1 89 ? -8.744 -2.607 -12.522 1.00 91.94 89 TYR A O 1
ATOM 725 N N . TYR A 1 90 ? -6.547 -2.157 -12.574 1.00 93.75 90 TYR A N 1
ATOM 726 C CA . TYR A 1 90 ? -6.464 -1.883 -11.140 1.00 93.75 90 TYR A CA 1
ATOM 727 C C . TYR A 1 90 ? -6.922 -0.471 -10.758 1.00 93.75 90 TYR A C 1
ATOM 729 O O . TYR A 1 90 ? -7.508 -0.324 -9.686 1.00 93.75 90 TYR A O 1
ATOM 737 N N . GLN A 1 91 ? -6.759 0.544 -11.618 1.00 92.38 91 GLN A N 1
ATOM 738 C CA . GLN A 1 91 ? -7.279 1.897 -11.362 1.00 92.38 91 GLN A CA 1
ATOM 739 C C . GLN A 1 91 ? -8.798 1.884 -11.191 1.00 92.38 91 GLN A C 1
ATOM 741 O O . GLN A 1 91 ? -9.300 2.404 -10.201 1.00 92.38 91 GLN A O 1
ATOM 746 N N . GLY A 1 92 ? -9.533 1.184 -12.064 1.00 92.25 92 GLY A N 1
ATOM 747 C CA . GLY A 1 92 ? -10.987 1.071 -11.918 1.00 92.25 92 GLY A CA 1
ATOM 748 C C . GLY A 1 92 ? -11.413 0.415 -10.597 1.00 92.25 92 GLY A C 1
ATOM 749 O O . GLY A 1 92 ? -12.426 0.786 -10.006 1.00 92.25 92 GLY A O 1
ATOM 750 N N . GLN A 1 93 ? -10.637 -0.545 -10.085 1.00 93.12 93 GLN A N 1
ATOM 751 C CA . GLN A 1 93 ? -10.901 -1.137 -8.771 1.00 93.12 93 GLN A CA 1
ATOM 752 C C . GLN A 1 93 ? -10.574 -0.175 -7.628 1.00 93.12 93 GLN A C 1
ATOM 754 O O . GLN 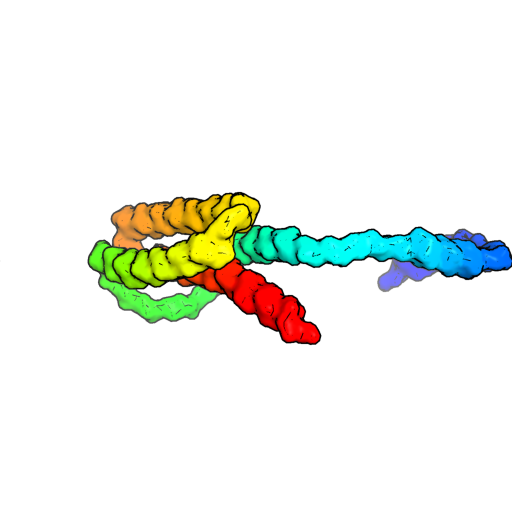A 1 93 ? -11.379 -0.046 -6.705 1.00 93.12 93 GLN A O 1
ATOM 759 N N . LEU A 1 94 ? -9.431 0.510 -7.693 1.00 93.25 94 LEU A N 1
ATOM 760 C CA . LEU A 1 94 ? -9.041 1.510 -6.703 1.00 93.25 94 LEU A CA 1
ATOM 761 C C . LEU A 1 94 ? -10.052 2.648 -6.619 1.00 93.25 94 LEU A C 1
ATOM 763 O O . LEU A 1 94 ? -10.448 3.001 -5.513 1.00 93.25 94 LEU A O 1
ATOM 767 N N . ASP A 1 95 ? -10.537 3.156 -7.749 1.00 93.88 95 ASP A N 1
ATOM 768 C CA . ASP A 1 95 ? -11.545 4.217 -7.788 1.00 93.88 95 ASP A CA 1
ATOM 769 C C . ASP A 1 95 ? -12.831 3.786 -7.078 1.00 93.88 95 ASP A C 1
ATOM 771 O O . ASP A 1 95 ? -13.367 4.513 -6.239 1.00 93.88 95 ASP A O 1
ATOM 775 N N . ASN A 1 96 ? -13.299 2.564 -7.346 1.00 94.31 96 ASN A N 1
ATOM 776 C CA . ASN A 1 96 ? -14.469 2.004 -6.671 1.00 94.31 96 ASN A CA 1
ATOM 777 C C . ASN A 1 96 ? -14.252 1.879 -5.154 1.00 94.31 96 ASN A C 1
ATOM 779 O O . ASN A 1 96 ? -15.145 2.207 -4.368 1.00 94.31 96 ASN A O 1
ATOM 783 N N . LYS A 1 97 ? -13.069 1.423 -4.723 1.00 91.69 97 LYS A N 1
ATOM 784 C CA . LYS A 1 97 ? -12.728 1.302 -3.298 1.00 91.69 97 LYS A CA 1
ATOM 785 C C . LYS A 1 97 ? -12.569 2.659 -2.627 1.00 91.69 97 LYS A C 1
ATOM 787 O O . LYS A 1 97 ? -13.069 2.837 -1.523 1.00 91.69 97 LYS A O 1
ATOM 792 N N . MET A 1 98 ? -11.973 3.628 -3.307 1.00 92.44 98 MET A N 1
ATOM 793 C CA . MET A 1 98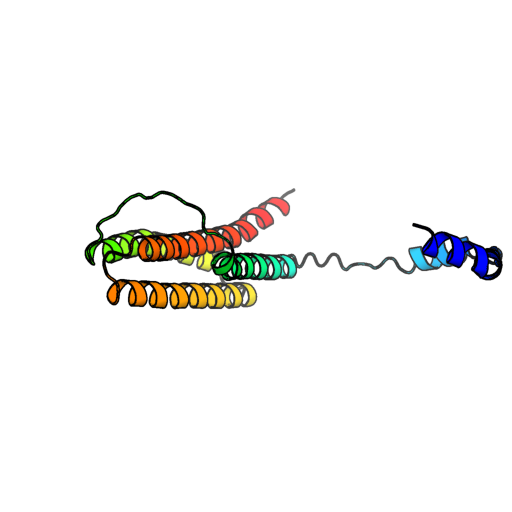 ? -11.840 4.998 -2.829 1.00 92.44 98 MET A CA 1
ATOM 794 C C . MET A 1 98 ? -13.206 5.645 -2.614 1.00 92.44 98 MET A C 1
ATOM 796 O O . MET A 1 98 ? -13.449 6.245 -1.572 1.00 92.44 98 MET A O 1
ATOM 800 N N . GLN A 1 99 ? -14.129 5.484 -3.563 1.00 93.50 99 GLN A N 1
ATOM 801 C CA . GLN A 1 99 ? -15.490 5.998 -3.413 1.00 93.50 99 GLN A CA 1
ATOM 802 C C . GLN A 1 99 ? -16.221 5.342 -2.237 1.00 93.50 99 GLN A C 1
ATOM 804 O O . GLN A 1 99 ? -16.946 6.020 -1.512 1.00 93.50 99 GLN A O 1
ATOM 809 N N . ALA A 1 100 ? -16.049 4.033 -2.033 1.00 89.62 100 ALA A N 1
ATOM 810 C CA . ALA A 1 100 ? -16.616 3.341 -0.878 1.00 89.62 100 ALA A CA 1
ATOM 811 C C . ALA A 1 100 ? -16.009 3.848 0.440 1.00 89.62 100 ALA A C 1
ATOM 813 O O . ALA A 1 100 ? -16.749 4.170 1.366 1.00 89.62 100 ALA A O 1
ATOM 814 N N . PHE A 1 101 ? -14.683 3.992 0.496 1.00 88.25 101 PHE A N 1
ATOM 815 C CA . PHE A 1 101 ? -13.966 4.558 1.636 1.00 88.25 101 PHE A CA 1
ATOM 816 C C . PHE A 1 101 ? -14.472 5.965 1.979 1.00 88.25 101 PHE A C 1
ATOM 818 O O . PHE A 1 101 ? -14.879 6.207 3.112 1.00 88.25 101 PHE A O 1
ATOM 825 N N . GLN A 1 102 ? -14.547 6.859 0.990 1.00 89.50 102 GLN A N 1
ATOM 826 C CA . GLN A 1 102 ? -15.033 8.230 1.170 1.00 89.50 102 GLN A CA 1
ATOM 827 C C . GLN A 1 102 ? -16.476 8.282 1.672 1.00 89.50 102 GLN A C 1
ATOM 829 O O . GLN A 1 102 ? -16.801 9.143 2.479 1.00 89.50 102 GLN A O 1
ATOM 834 N N . LYS A 1 103 ? -17.350 7.373 1.220 1.00 89.44 103 LYS A N 1
ATOM 835 C CA . LYS A 1 103 ? -18.740 7.304 1.699 1.00 89.44 103 LYS A CA 1
ATOM 836 C C . LYS A 1 103 ? -18.832 6.874 3.161 1.00 89.44 103 LYS A C 1
ATOM 838 O O . LYS A 1 103 ? -19.666 7.401 3.886 1.00 89.44 103 LYS A O 1
ATOM 843 N N . ILE A 1 104 ? -18.009 5.912 3.568 1.00 82.69 104 ILE A N 1
ATOM 844 C CA . ILE A 1 104 ? -18.043 5.311 4.907 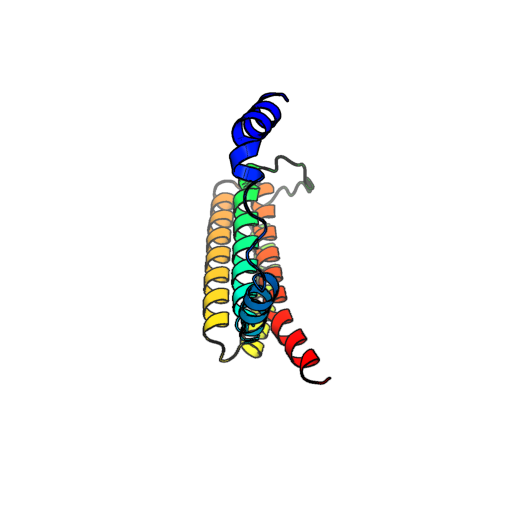1.00 82.69 104 ILE A CA 1
ATOM 845 C C . ILE A 1 104 ? -17.381 6.224 5.941 1.00 82.69 104 ILE A C 1
ATOM 847 O O . ILE A 1 104 ? -17.898 6.388 7.040 1.00 82.69 104 ILE A O 1
ATOM 851 N N . TYR A 1 105 ? -16.262 6.844 5.574 1.00 80.00 105 TYR A N 1
ATOM 852 C CA . TYR A 1 105 ? -15.458 7.683 6.463 1.00 80.00 105 TYR A CA 1
ATOM 853 C C . TYR A 1 105 ? -15.677 9.183 6.240 1.00 80.00 105 TYR A C 1
ATOM 855 O O . TYR A 1 105 ? -14.878 10.000 6.697 1.00 80.00 105 TYR A O 1
ATOM 863 N N . ALA A 1 106 ? -16.769 9.567 5.568 1.00 77.56 106 ALA A N 1
ATOM 864 C CA . ALA A 1 106 ? -17.146 10.963 5.374 1.00 77.56 106 ALA A CA 1
ATOM 865 C C . ALA A 1 106 ? -17.264 11.686 6.730 1.00 77.56 106 ALA A C 1
ATOM 867 O O . ALA A 1 106 ? -18.250 11.527 7.447 1.00 77.56 106 ALA A O 1
ATOM 868 N N . GLY A 1 107 ? -16.263 12.503 7.071 1.00 72.50 107 GLY A N 1
ATOM 869 C CA . GLY A 1 107 ? -16.230 13.296 8.304 1.00 72.50 107 GLY A CA 1
ATOM 870 C C . GLY A 1 107 ? -15.248 12.813 9.377 1.00 72.50 107 GLY A C 1
ATOM 871 O O . GLY A 1 107 ? -14.970 13.586 10.297 1.00 72.50 107 GLY A O 1
ATOM 872 N N . ASP A 1 108 ? -14.660 11.619 9.247 1.00 78.69 108 ASP A N 1
ATOM 873 C CA . ASP A 1 108 ? -13.561 11.172 10.114 1.00 78.69 108 ASP A CA 1
ATOM 874 C C . ASP A 1 108 ? -12.212 11.646 9.557 1.00 78.69 108 ASP A C 1
ATOM 876 O O . ASP A 1 108 ? -11.509 10.942 8.831 1.00 78.69 108 ASP A O 1
ATOM 880 N N . LYS A 1 109 ? -11.856 12.890 9.897 1.00 78.56 109 LYS A N 1
ATOM 881 C CA . LYS A 1 109 ? -10.659 13.563 9.368 1.00 78.56 109 LYS A CA 1
ATOM 882 C C . LYS A 1 109 ? -9.343 12.876 9.736 1.00 78.56 109 LYS A C 1
ATOM 884 O O . LYS A 1 109 ? -8.355 13.095 9.039 1.00 78.56 109 LYS A O 1
ATOM 889 N N . ASN A 1 110 ? -9.310 12.101 10.821 1.00 74.44 110 ASN A N 1
ATOM 890 C CA . ASN A 1 110 ? -8.093 11.409 11.241 1.00 74.44 110 ASN A CA 1
ATOM 891 C C . ASN A 1 110 ? -7.862 10.193 10.342 1.00 74.44 110 ASN A C 1
ATOM 893 O O . ASN A 1 110 ? -6.820 10.098 9.701 1.00 74.44 110 ASN A O 1
ATOM 897 N N . ILE A 1 111 ? -8.874 9.329 10.210 1.00 74.69 111 ILE A N 1
ATOM 898 C CA . ILE A 1 111 ? -8.786 8.133 9.363 1.00 74.69 111 ILE A CA 1
ATOM 899 C C . ILE A 1 111 ? -8.615 8.523 7.892 1.00 74.69 111 ILE A C 1
ATOM 901 O O . ILE A 1 111 ? -7.797 7.937 7.188 1.00 74.69 111 ILE A O 1
ATOM 905 N N . GLU A 1 112 ? -9.339 9.542 7.423 1.00 79.75 112 GLU A N 1
ATOM 906 C CA . GLU A 1 112 ? -9.182 10.063 6.063 1.00 79.75 112 GLU A CA 1
ATOM 907 C C . GLU A 1 112 ? -7.756 10.565 5.799 1.00 79.75 112 GLU A C 1
ATOM 909 O O . GLU A 1 112 ? -7.187 10.278 4.744 1.00 79.75 112 GLU A O 1
ATOM 914 N N . GLY A 1 113 ? -7.170 11.287 6.758 1.00 79.12 113 GLY A N 1
ATOM 915 C CA . GLY A 1 113 ? -5.804 11.794 6.672 1.00 79.12 113 GLY A CA 1
ATOM 916 C C . GLY A 1 113 ? -4.771 10.674 6.578 1.00 79.12 113 GLY A C 1
ATOM 917 O O . GLY A 1 113 ? -3.987 10.654 5.629 1.00 79.12 113 GLY A O 1
ATOM 918 N N . ASP A 1 114 ? -4.811 9.728 7.516 1.00 79.94 114 ASP A N 1
ATOM 919 C CA . ASP A 1 114 ? -3.845 8.627 7.601 1.00 79.94 114 ASP A CA 1
ATOM 920 C C . ASP A 1 114 ? -3.904 7.731 6.357 1.00 79.94 114 ASP A C 1
ATOM 922 O O . ASP A 1 114 ? -2.885 7.432 5.733 1.00 79.94 114 ASP A O 1
ATOM 926 N N . VAL A 1 115 ? -5.114 7.363 5.930 1.00 82.44 115 VAL A N 1
ATOM 927 C CA . VAL A 1 115 ? -5.328 6.517 4.748 1.00 82.44 115 VAL A CA 1
ATOM 928 C C . VAL A 1 115 ? -4.879 7.222 3.473 1.00 82.44 115 VAL A C 1
ATOM 930 O O . VAL A 1 115 ? -4.304 6.596 2.584 1.00 82.44 115 VAL A O 1
ATOM 933 N N . LYS A 1 116 ? -5.103 8.536 3.370 1.00 85.12 116 LYS A N 1
ATOM 934 C CA . LYS A 1 116 ? -4.666 9.325 2.217 1.00 85.12 116 LYS A CA 1
ATOM 935 C C . LYS A 1 116 ? -3.146 9.412 2.120 1.00 85.12 116 LYS A C 1
ATOM 937 O O . LYS A 1 116 ? -2.631 9.316 1.007 1.00 85.12 116 LYS A O 1
ATOM 942 N N . VAL A 1 117 ? -2.450 9.613 3.241 1.00 83.00 117 VAL A N 1
ATOM 943 C CA . VAL A 1 117 ? -0.978 9.613 3.271 1.00 83.00 117 VAL A CA 1
ATOM 944 C C . VAL A 1 117 ? -0.461 8.266 2.786 1.00 83.00 117 VAL A C 1
ATOM 946 O O . VAL A 1 117 ? 0.343 8.225 1.859 1.00 83.00 117 VAL A O 1
ATOM 949 N N . GLU A 1 118 ? -1.015 7.177 3.312 1.00 79.62 118 GLU A N 1
ATOM 950 C CA . GLU A 1 118 ? -0.593 5.834 2.933 1.00 79.62 118 GLU A CA 1
ATOM 951 C C . GLU A 1 118 ? -0.781 5.558 1.439 1.00 79.62 118 GLU A C 1
ATOM 953 O O . GLU A 1 118 ? 0.134 5.140 0.731 1.00 79.62 118 GLU A O 1
ATOM 958 N N . ILE A 1 119 ? -1.954 5.899 0.909 1.00 86.75 119 ILE A N 1
ATOM 959 C CA . ILE A 1 119 ? -2.233 5.789 -0.522 1.00 86.75 119 ILE A CA 1
ATOM 960 C C . ILE A 1 119 ? -1.212 6.583 -1.342 1.00 86.75 119 ILE A C 1
ATOM 962 O O . ILE A 1 119 ? -0.712 6.081 -2.346 1.00 86.75 119 ILE A O 1
ATOM 966 N N . GLN A 1 120 ? -0.856 7.800 -0.924 1.00 87.44 120 GLN A N 1
ATOM 967 C CA . GLN A 1 120 ? 0.145 8.610 -1.623 1.00 87.44 120 GLN A CA 1
ATOM 968 C C . GLN A 1 120 ? 1.542 7.969 -1.619 1.00 87.44 120 GLN A C 1
ATOM 970 O O . GLN A 1 120 ? 2.256 8.063 -2.626 1.00 87.44 120 GLN A O 1
ATOM 975 N N . GLU A 1 121 ? 1.935 7.303 -0.534 1.00 83.62 121 GLU A N 1
ATOM 976 C CA . GLU A 1 121 ? 3.201 6.567 -0.452 1.00 83.62 121 GLU A CA 1
ATOM 977 C C . GLU A 1 121 ? 3.214 5.361 -1.404 1.00 83.62 121 GLU A C 1
ATOM 979 O O . GLU A 1 121 ? 4.171 5.168 -2.170 1.00 83.62 121 GLU A O 1
ATOM 984 N N . MET A 1 122 ? 2.116 4.604 -1.451 1.00 85.12 122 MET A N 1
ATOM 985 C CA . MET A 1 122 ? 1.956 3.473 -2.368 1.00 85.12 122 MET A CA 1
ATOM 986 C C . MET A 1 122 ? 1.973 3.915 -3.841 1.00 85.12 122 MET A C 1
ATOM 988 O O . MET A 1 122 ? 2.693 3.320 -4.647 1.00 85.12 122 MET A O 1
ATOM 992 N N . GLU A 1 123 ? 1.272 5.003 -4.190 1.00 88.81 123 GLU A N 1
ATOM 993 C CA . GLU A 1 123 ? 1.285 5.617 -5.531 1.00 88.81 123 GLU A CA 1
ATOM 994 C C . GLU A 1 123 ? 2.697 6.058 -5.943 1.00 88.81 123 GLU A C 1
ATOM 996 O O . GLU A 1 123 ? 3.120 5.872 -7.087 1.00 88.81 123 GLU A O 1
ATOM 1001 N N . THR A 1 124 ? 3.446 6.650 -5.011 1.00 86.12 124 THR A N 1
ATOM 1002 C CA . THR A 1 124 ? 4.823 7.101 -5.256 1.00 86.12 124 THR A CA 1
ATOM 1003 C C . THR A 1 124 ? 5.742 5.914 -5.528 1.00 86.12 124 THR A C 1
ATOM 1005 O O . THR A 1 124 ? 6.504 5.925 -6.499 1.00 86.12 124 THR A O 1
ATOM 1008 N N . THR A 1 125 ? 5.614 4.853 -4.730 1.00 84.19 125 THR A N 1
ATOM 1009 C CA . THR A 1 125 ? 6.343 3.594 -4.928 1.00 84.19 125 THR A CA 1
ATOM 1010 C C . THR A 1 125 ? 6.041 2.995 -6.299 1.00 84.19 125 THR A C 1
ATOM 1012 O O . THR A 1 125 ? 6.960 2.646 -7.042 1.00 84.19 125 THR A O 1
ATOM 1015 N N . ARG A 1 126 ? 4.768 2.956 -6.703 1.00 91.38 126 ARG A N 1
ATOM 1016 C CA . ARG A 1 126 ? 4.374 2.462 -8.026 1.00 91.38 126 ARG A CA 1
ATOM 1017 C C . ARG A 1 126 ? 4.942 3.284 -9.172 1.00 91.38 126 ARG A C 1
ATOM 1019 O O . ARG A 1 126 ? 5.442 2.700 -10.128 1.00 91.38 126 ARG A O 1
ATOM 1026 N N . LYS A 1 127 ? 4.912 4.617 -9.091 1.00 89.44 127 LYS A N 1
ATOM 1027 C CA . LYS A 1 127 ? 5.516 5.484 -10.121 1.00 89.44 127 LYS A CA 1
ATOM 1028 C C . LYS A 1 127 ? 7.003 5.183 -10.307 1.00 89.44 127 LYS A C 1
ATOM 1030 O O . LYS A 1 127 ? 7.474 5.133 -11.440 1.00 89.44 127 LYS A O 1
ATOM 1035 N N . SER A 1 128 ? 7.718 4.921 -9.212 1.00 84.00 128 SER A N 1
ATOM 1036 C CA . SER A 1 128 ? 9.118 4.486 -9.257 1.00 84.00 128 SER A CA 1
ATOM 1037 C C . SER A 1 128 ? 9.277 3.126 -9.946 1.00 84.00 128 SER A C 1
ATOM 1039 O O . SER A 1 128 ? 10.128 2.973 -10.819 1.00 84.00 128 SER A O 1
ATOM 1041 N N . LEU A 1 129 ? 8.419 2.148 -9.633 1.00 86.81 129 LEU A N 1
ATOM 1042 C CA . LEU A 1 129 ? 8.427 0.839 -10.298 1.00 86.81 129 LEU A CA 1
ATOM 1043 C C . LEU A 1 129 ? 8.142 0.950 -11.805 1.00 86.81 129 LEU A C 1
ATOM 1045 O O . LEU A 1 129 ? 8.862 0.355 -12.603 1.00 86.81 129 LEU A O 1
ATOM 1049 N N . ILE A 1 130 ? 7.160 1.761 -12.206 1.00 87.25 130 ILE A N 1
ATOM 1050 C CA . ILE A 1 130 ? 6.843 2.021 -13.619 1.00 87.25 130 ILE A CA 1
ATOM 1051 C C . ILE A 1 130 ? 8.036 2.666 -14.328 1.00 87.25 130 ILE A C 1
ATOM 1053 O O . ILE A 1 130 ? 8.410 2.227 -15.414 1.00 87.25 130 ILE A O 1
ATOM 1057 N N . TYR A 1 131 ? 8.672 3.663 -13.712 1.00 85.94 131 TYR A N 1
ATOM 1058 C CA . TYR A 1 131 ? 9.880 4.275 -14.264 1.00 85.94 131 TYR A CA 1
ATOM 1059 C C . TYR A 1 131 ? 11.009 3.247 -14.432 1.00 85.94 131 TYR A C 1
ATOM 1061 O O . TYR A 1 131 ? 11.599 3.143 -15.506 1.00 85.94 131 TYR A O 1
ATOM 1069 N N . ASN A 1 132 ? 11.263 2.426 -13.408 1.00 80.00 132 ASN A N 1
ATOM 1070 C CA . ASN A 1 132 ? 12.285 1.378 -13.446 1.00 80.00 132 ASN A CA 1
ATOM 1071 C C . ASN A 1 132 ? 12.016 0.329 -14.534 1.00 80.00 132 ASN A C 1
ATOM 1073 O O . ASN A 1 132 ? 12.963 -0.196 -15.125 1.00 80.00 132 ASN A O 1
ATOM 1077 N N . TYR A 1 133 ? 10.743 0.046 -14.815 1.00 83.88 133 TYR A N 1
ATOM 1078 C CA . TYR A 1 133 ? 10.334 -0.810 -15.922 1.00 83.88 133 TYR A CA 1
ATOM 1079 C C . TYR A 1 133 ? 10.575 -0.140 -17.281 1.00 83.88 133 TYR A C 1
ATOM 1081 O O . TYR A 1 133 ? 11.067 -0.783 -18.200 1.00 83.88 133 TYR A O 1
ATOM 1089 N N . GLN A 1 134 ? 10.275 1.155 -17.424 1.00 82.06 134 GLN A N 1
ATOM 1090 C CA . GLN A 1 134 ? 10.501 1.892 -18.675 1.00 82.06 134 GLN A CA 1
ATOM 1091 C C . GLN A 1 134 ? 11.981 1.927 -19.070 1.00 82.06 134 GLN A C 1
ATOM 1093 O O . GLN A 1 134 ? 12.301 1.823 -20.252 1.00 82.06 134 GLN A O 1
ATOM 1098 N N . VAL A 1 135 ? 12.882 2.045 -18.090 1.00 80.88 135 VAL A N 1
ATOM 1099 C CA . VAL A 1 135 ? 14.334 2.016 -18.333 1.00 80.88 135 VAL A CA 1
ATOM 1100 C C . VAL A 1 135 ? 14.900 0.593 -18.447 1.00 80.88 135 VAL A C 1
ATOM 1102 O O . VAL A 1 135 ? 15.994 0.430 -18.977 1.00 80.88 135 VAL A O 1
ATOM 1105 N N . ASN A 1 136 ? 14.156 -0.437 -18.015 1.00 76.00 136 ASN A N 1
ATOM 1106 C CA . ASN A 1 136 ? 14.493 -1.858 -18.190 1.00 76.00 136 ASN A CA 1
ATOM 1107 C C . ASN A 1 136 ? 13.290 -2.680 -18.718 1.00 76.00 136 ASN A C 1
ATOM 1109 O O . ASN A 1 136 ? 12.749 -3.511 -17.975 1.00 76.00 136 ASN A O 1
ATOM 1113 N N . PRO A 1 137 ? 12.848 -2.470 -19.976 1.00 75.12 137 PRO A N 1
ATOM 1114 C CA . PRO A 1 137 ? 11.681 -3.162 -20.522 1.00 75.12 137 PRO A CA 1
ATOM 1115 C C . PRO A 1 137 ? 11.860 -4.685 -20.548 1.00 75.12 137 PRO A C 1
ATOM 1117 O O . PRO A 1 137 ? 12.969 -5.183 -20.741 1.00 75.12 137 PRO A O 1
ATOM 1120 N N . GLY A 1 138 ? 10.766 -5.431 -20.369 1.00 72.81 138 GLY A N 1
ATOM 1121 C CA . GLY A 1 138 ? 10.785 -6.899 -20.333 1.00 72.81 138 GLY A CA 1
ATOM 1122 C C . GLY A 1 138 ? 11.243 -7.491 -18.996 1.00 72.81 138 GLY A C 1
ATOM 1123 O O . GLY A 1 138 ? 11.365 -8.707 -18.868 1.00 72.81 138 GLY A O 1
ATOM 1124 N N . ASN A 1 139 ? 11.485 -6.658 -17.977 1.00 79.12 139 ASN A N 1
ATOM 1125 C CA . ASN A 1 139 ? 11.739 -7.134 -16.623 1.00 79.12 139 ASN A CA 1
ATOM 1126 C C . ASN A 1 139 ? 10.420 -7.482 -15.914 1.00 79.12 139 ASN A C 1
ATOM 1128 O O . ASN A 1 139 ? 9.832 -6.668 -15.200 1.00 79.12 139 ASN A O 1
ATOM 1132 N N . GLU A 1 140 ? 9.989 -8.727 -16.090 1.00 80.56 140 GLU A N 1
ATOM 1133 C CA . GLU A 1 140 ? 8.790 -9.311 -15.472 1.00 80.56 140 GLU A CA 1
ATOM 1134 C C . GLU A 1 140 ? 8.729 -9.142 -13.959 1.00 80.56 140 GLU A C 1
ATOM 1136 O O . GLU A 1 140 ? 7.652 -8.973 -13.392 1.00 80.56 140 GLU A O 1
ATOM 1141 N N . ARG A 1 141 ? 9.883 -9.153 -13.281 1.00 81.19 141 ARG A N 1
ATOM 1142 C CA . ARG A 1 141 ? 9.919 -8.935 -11.836 1.00 81.19 141 ARG A CA 1
ATOM 1143 C C . ARG A 1 141 ? 9.348 -7.564 -11.499 1.00 81.19 141 ARG A C 1
ATOM 1145 O O . ARG A 1 141 ? 8.525 -7.467 -10.603 1.00 81.19 141 ARG A O 1
ATOM 1152 N N . ILE A 1 142 ? 9.748 -6.521 -12.225 1.00 81.44 142 ILE A N 1
ATOM 1153 C CA . ILE A 1 142 ? 9.252 -5.164 -11.974 1.00 81.44 142 ILE A CA 1
ATOM 1154 C C . ILE A 1 142 ? 7.755 -5.073 -12.303 1.00 81.44 142 ILE A C 1
ATOM 1156 O O . ILE A 1 142 ? 7.012 -4.456 -11.545 1.00 81.44 142 ILE A O 1
ATOM 1160 N N . LEU A 1 143 ? 7.293 -5.736 -13.370 1.00 83.00 143 LEU A N 1
ATOM 1161 C CA . LEU A 1 143 ? 5.863 -5.824 -13.686 1.00 83.00 143 LEU A CA 1
ATOM 1162 C C . LEU A 1 143 ? 5.066 -6.473 -12.541 1.00 83.00 143 LEU A C 1
ATOM 1164 O O . LEU A 1 143 ? 4.039 -5.939 -12.122 1.00 83.00 143 LEU A O 1
ATOM 1168 N N . ASN A 1 144 ? 5.572 -7.575 -11.984 1.00 82.44 144 ASN A N 1
ATOM 1169 C CA . ASN A 1 144 ? 4.967 -8.241 -10.832 1.00 82.44 144 ASN A CA 1
ATOM 1170 C C . ASN A 1 144 ? 4.928 -7.335 -9.597 1.00 82.44 144 ASN A C 1
ATOM 1172 O O . ASN A 1 144 ? 3.914 -7.317 -8.902 1.00 82.44 144 ASN A O 1
ATOM 1176 N N . GLU A 1 145 ? 5.970 -6.540 -9.344 1.00 82.56 145 GLU A N 1
ATOM 1177 C CA . GLU A 1 145 ? 5.966 -5.570 -8.241 1.00 82.56 145 GLU A CA 1
ATOM 1178 C C . GLU A 1 145 ? 4.925 -4.457 -8.450 1.00 82.56 145 GLU A C 1
ATOM 1180 O O . GLU A 1 145 ? 4.256 -4.059 -7.497 1.00 82.56 145 GLU A O 1
ATOM 1185 N N . ILE A 1 146 ? 4.730 -3.975 -9.686 1.00 87.56 146 ILE A N 1
ATOM 1186 C CA . ILE A 1 146 ? 3.679 -2.990 -10.010 1.00 87.56 146 ILE A CA 1
ATOM 1187 C C . ILE A 1 146 ? 2.300 -3.574 -9.687 1.00 87.56 146 ILE A C 1
ATOM 1189 O O . ILE A 1 146 ? 1.493 -2.937 -9.007 1.00 87.56 146 ILE A O 1
ATOM 1193 N N . VAL A 1 147 ? 2.038 -4.800 -10.148 1.00 88.19 147 VAL A N 1
ATOM 1194 C CA . VAL A 1 147 ? 0.787 -5.520 -9.872 1.00 88.19 147 VAL A CA 1
ATOM 1195 C C . VAL A 1 147 ? 0.602 -5.742 -8.370 1.00 88.19 147 VAL A C 1
ATOM 1197 O O . VAL A 1 147 ? -0.498 -5.560 -7.848 1.00 88.19 147 VAL A O 1
ATOM 1200 N N . ASN A 1 148 ? 1.663 -6.123 -7.662 1.00 84.38 148 ASN A N 1
ATOM 1201 C CA . ASN A 1 148 ? 1.617 -6.371 -6.228 1.00 84.38 148 ASN A CA 1
ATOM 1202 C C . ASN A 1 148 ? 1.314 -5.091 -5.439 1.00 84.38 148 ASN A C 1
ATOM 1204 O O . ASN A 1 148 ? 0.463 -5.106 -4.556 1.00 84.38 148 ASN A O 1
ATOM 1208 N N . ASN A 1 149 ? 1.928 -3.964 -5.805 1.00 89.69 149 ASN A N 1
ATOM 1209 C CA . ASN A 1 149 ? 1.640 -2.672 -5.189 1.00 89.69 149 ASN A CA 1
ATOM 1210 C C . ASN A 1 149 ? 0.152 -2.289 -5.325 1.00 89.69 149 ASN A C 1
ATOM 1212 O O . ASN A 1 149 ? -0.469 -1.902 -4.336 1.00 89.69 149 ASN A O 1
ATOM 1216 N N . TYR A 1 150 ? -0.447 -2.487 -6.508 1.00 93.19 150 TYR A N 1
ATOM 1217 C CA . TYR A 1 150 ? -1.886 -2.281 -6.709 1.00 93.19 150 TYR A CA 1
ATOM 1218 C C . TYR A 1 150 ? -2.748 -3.172 -5.802 1.00 93.19 150 TYR A C 1
ATOM 1220 O O . TYR A 1 150 ? -3.717 -2.698 -5.207 1.00 93.19 150 TYR A O 1
ATOM 1228 N N . ARG A 1 151 ? -2.406 -4.461 -5.688 1.00 87.00 151 ARG A N 1
ATOM 1229 C CA . ARG A 1 151 ? -3.135 -5.411 -4.832 1.00 87.00 151 ARG A CA 1
ATOM 1230 C C . ARG A 1 151 ? -3.079 -5.001 -3.366 1.00 87.00 151 ARG A C 1
ATOM 1232 O O . ARG A 1 151 ? -4.128 -4.935 -2.733 1.00 87.00 151 ARG A O 1
ATOM 1239 N N . LEU A 1 152 ? -1.896 -4.643 -2.871 1.00 84.44 152 LEU A N 1
ATOM 1240 C CA . LEU A 1 152 ? -1.713 -4.181 -1.496 1.00 84.44 152 LEU A CA 1
ATOM 1241 C C . LEU A 1 152 ? -2.555 -2.932 -1.205 1.00 84.44 152 LEU A C 1
ATOM 1243 O O . LEU A 1 152 ? -3.188 -2.851 -0.158 1.00 84.44 152 LEU A O 1
ATOM 1247 N N . GLN A 1 153 ? -2.621 -1.981 -2.141 1.00 87.25 153 GLN A N 1
ATOM 1248 C CA . GLN A 1 153 ? -3.400 -0.751 -1.959 1.00 87.25 153 GLN A CA 1
ATOM 1249 C C . GLN A 1 153 ? -4.906 -1.045 -1.879 1.00 87.25 153 GLN A C 1
ATOM 1251 O O . GLN A 1 153 ? -5.625 -0.471 -1.060 1.00 87.25 153 GLN A O 1
ATOM 1256 N N . ILE A 1 154 ? -5.392 -1.986 -2.694 1.00 88.38 154 ILE A N 1
ATOM 1257 C CA . ILE A 1 154 ? -6.781 -2.461 -2.641 1.00 88.38 154 ILE A CA 1
ATOM 1258 C C . ILE A 1 154 ? -7.063 -3.205 -1.329 1.00 88.38 154 ILE A C 1
ATOM 1260 O O . ILE A 1 154 ? -8.117 -2.998 -0.727 1.00 88.38 154 ILE A O 1
ATOM 1264 N N . GLU A 1 155 ? -6.155 -4.074 -0.885 1.00 84.00 155 GLU A N 1
ATOM 1265 C CA . GLU A 1 155 ? -6.279 -4.820 0.373 1.00 84.00 155 GLU A CA 1
ATOM 1266 C C . GLU A 1 155 ? -6.312 -3.889 1.584 1.00 84.00 155 GLU A C 1
ATOM 1268 O O . GLU A 1 155 ? -7.173 -4.046 2.448 1.00 84.00 155 GLU A O 1
ATOM 1273 N N . MET A 1 156 ? -5.451 -2.875 1.604 1.00 84.06 156 MET A N 1
ATOM 1274 C CA . MET A 1 156 ? -5.435 -1.838 2.629 1.00 84.06 156 MET A CA 1
ATOM 1275 C C . MET A 1 156 ? -6.767 -1.073 2.668 1.00 84.06 156 MET A C 1
ATOM 1277 O O . MET A 1 156 ? -7.389 -0.983 3.727 1.00 84.06 156 MET A O 1
ATOM 1281 N N . LEU A 1 157 ? -7.271 -0.607 1.519 1.00 86.62 157 LEU A N 1
ATOM 1282 C CA . LEU A 1 157 ? -8.584 0.047 1.439 1.00 86.62 157 LEU A CA 1
ATOM 1283 C C . LEU A 1 157 ? -9.726 -0.871 1.904 1.00 86.62 157 LEU A C 1
ATOM 1285 O O . LEU A 1 157 ? -10.614 -0.426 2.627 1.00 86.62 157 LEU A O 1
ATOM 1289 N N . ASN A 1 158 ? -9.709 -2.153 1.526 1.00 83.88 158 ASN A N 1
ATOM 1290 C CA . ASN A 1 158 ? -10.695 -3.137 1.985 1.00 83.88 158 ASN A CA 1
ATOM 1291 C C . ASN A 1 158 ? -10.648 -3.335 3.500 1.00 83.88 158 ASN A C 1
ATOM 1293 O O . ASN A 1 158 ? -11.700 -3.378 4.139 1.00 83.88 158 ASN A O 1
ATOM 1297 N N . ALA A 1 159 ? -9.445 -3.459 4.064 1.00 78.19 159 ALA A N 1
ATOM 1298 C CA . ALA A 1 159 ? -9.251 -3.635 5.494 1.00 78.19 159 ALA A CA 1
ATOM 1299 C C . ALA A 1 159 ? -9.849 -2.450 6.250 1.00 78.19 159 ALA A C 1
ATOM 1301 O O . ALA A 1 159 ? -10.679 -2.654 7.132 1.00 78.19 159 ALA A O 1
ATOM 1302 N N . VAL A 1 160 ? -9.526 -1.227 5.830 1.00 80.88 160 VAL A N 1
ATOM 1303 C CA . VAL A 1 160 ? -10.082 -0.009 6.422 1.00 80.88 160 VAL A CA 1
ATOM 1304 C C . VAL A 1 160 ? -11.607 0.015 6.294 1.00 80.88 160 VAL A C 1
ATOM 1306 O O . VAL A 1 160 ? -12.292 0.089 7.302 1.00 80.88 160 VAL A O 1
ATOM 1309 N N . ILE A 1 161 ? -12.169 -0.161 5.095 1.00 83.62 161 ILE A N 1
ATOM 1310 C CA . ILE A 1 161 ? -13.630 -0.200 4.866 1.00 83.62 161 ILE A CA 1
ATOM 1311 C C . ILE A 1 161 ? -14.348 -1.213 5.777 1.00 83.62 161 ILE A C 1
ATOM 1313 O O . ILE A 1 161 ? -15.435 -0.940 6.298 1.00 83.62 161 ILE A O 1
ATOM 1317 N N . SER A 1 162 ? -13.747 -2.386 5.987 1.00 75.69 162 SER A N 1
ATOM 1318 C CA . SER A 1 162 ? -14.337 -3.440 6.815 1.00 75.69 162 SER A CA 1
ATOM 1319 C C . SER A 1 162 ? -14.416 -3.076 8.303 1.00 75.69 162 SER A C 1
ATOM 1321 O O . SER A 1 162 ? -15.314 -3.557 8.994 1.00 75.69 162 SER A O 1
ATOM 1323 N N . MET A 1 163 ? -13.544 -2.184 8.793 1.00 68.25 163 MET A N 1
ATOM 1324 C CA . MET A 1 163 ? -13.512 -1.786 10.205 1.00 68.25 163 MET A CA 1
ATOM 1325 C C . MET A 1 163 ? -14.794 -1.058 10.629 1.00 68.25 163 MET A C 1
ATOM 1327 O O . MET A 1 163 ? -15.297 -1.314 11.720 1.00 68.25 163 MET A O 1
ATOM 1331 N N . GLN A 1 164 ? -15.365 -0.209 9.768 1.00 65.88 164 GLN A N 1
ATOM 1332 C CA . GLN A 1 164 ? -16.634 0.469 10.064 1.00 65.88 164 GLN A CA 1
ATOM 1333 C C . GLN A 1 164 ? -17.852 -0.448 9.889 1.00 65.88 164 GLN A C 1
ATOM 1335 O O . GLN A 1 164 ? -18.826 -0.351 10.624 1.00 65.88 164 GLN A O 1
ATOM 1340 N N . THR A 1 165 ? -17.802 -1.373 8.928 1.00 60.69 165 THR A N 1
ATOM 1341 C CA . THR A 1 165 ? -18.934 -2.284 8.672 1.00 60.69 165 THR A CA 1
ATOM 1342 C C . THR A 1 165 ? -19.155 -3.246 9.845 1.00 60.69 165 THR A C 1
ATOM 1344 O O . THR A 1 165 ? -20.290 -3.580 10.179 1.00 60.69 165 THR A O 1
ATOM 1347 N N . ASN A 1 166 ? -18.076 -3.685 10.495 1.00 58.12 166 ASN A N 1
ATOM 1348 C CA . ASN A 1 166 ? -18.167 -4.556 11.664 1.00 58.12 166 ASN A CA 1
ATOM 1349 C C . ASN A 1 166 ? -18.579 -3.788 12.933 1.00 58.12 166 ASN A C 1
ATOM 1351 O O . ASN A 1 166 ? -19.353 -4.319 13.724 1.00 58.12 166 ASN A O 1
ATOM 1355 N N . SER A 1 167 ? -18.161 -2.524 13.094 1.00 55.31 167 SER A N 1
ATOM 1356 C CA . SER A 1 167 ? -18.522 -1.713 14.268 1.00 55.31 167 SER A CA 1
ATOM 1357 C C . SER A 1 167 ? -20.018 -1.368 14.341 1.00 55.31 167 SER A C 1
ATOM 1359 O O . SER A 1 167 ? -20.573 -1.284 15.435 1.00 55.31 167 SER A O 1
ATOM 1361 N N . GLU A 1 168 ? -20.708 -1.229 13.202 1.00 53.47 168 GLU A N 1
ATOM 1362 C CA . GLU A 1 168 ? -22.163 -1.001 13.171 1.00 53.47 168 GLU A CA 1
ATOM 1363 C C . GLU A 1 168 ? -22.998 -2.230 13.572 1.00 53.47 168 GLU A C 1
ATOM 1365 O O . GLU A 1 168 ? -24.131 -2.077 14.039 1.00 53.47 168 GLU A O 1
ATOM 1370 N N . ASN A 1 169 ? -22.468 -3.445 13.398 1.00 51.41 169 ASN A N 1
ATOM 1371 C CA . ASN A 1 169 ? -23.167 -4.683 13.760 1.00 51.41 169 ASN A CA 1
ATOM 1372 C C . ASN A 1 169 ? -23.067 -4.992 15.261 1.00 51.41 169 ASN A C 1
ATOM 1374 O O . ASN A 1 169 ? -24.022 -5.516 15.832 1.00 51.41 169 ASN A O 1
ATOM 1378 N N . ASP A 1 170 ? -21.973 -4.592 15.912 1.00 46.50 170 ASP A N 1
ATOM 1379 C CA . ASP A 1 170 ? -21.767 -4.793 17.352 1.00 46.50 170 ASP A CA 1
ATOM 1380 C C . ASP A 1 170 ? -22.598 -3.829 18.225 1.00 46.50 170 ASP A C 1
ATOM 1382 O O . ASP A 1 170 ? -22.816 -4.090 19.404 1.00 46.50 170 ASP A O 1
ATOM 1386 N N . LEU A 1 171 ? -23.118 -2.736 17.652 1.00 47.81 171 LEU A N 1
ATOM 1387 C CA . LEU A 1 171 ? -23.987 -1.765 18.339 1.00 47.81 171 LEU A CA 1
ATOM 1388 C C . LEU A 1 171 ? -25.486 -2.133 18.303 1.00 47.81 171 LEU A C 1
ATOM 1390 O O . LEU A 1 171 ? -26.312 -1.385 18.828 1.00 47.81 171 LEU A O 1
ATOM 1394 N N . LYS A 1 172 ? -25.856 -3.249 17.659 1.00 44.44 172 LYS A N 1
ATOM 1395 C CA . LYS A 1 172 ? -27.252 -3.712 17.507 1.00 44.44 172 LYS A CA 1
ATOM 1396 C C . LYS A 1 172 ? -27.594 -4.972 18.318 1.00 44.44 172 LYS A C 1
ATOM 1398 O O . LYS A 1 172 ? -28.690 -5.506 18.138 1.00 44.44 172 LYS A O 1
ATOM 1403 N N . LEU A 1 173 ? -26.692 -5.432 19.186 1.00 37.56 173 LEU A N 1
ATOM 1404 C CA . LEU A 1 173 ? -26.896 -6.532 20.141 1.00 37.56 173 LEU A CA 1
ATOM 1405 C C . LEU A 1 173 ? -27.060 -5.986 21.563 1.00 37.56 173 LEU A C 1
ATOM 1407 O O . LEU A 1 173 ? -27.877 -6.574 22.306 1.00 37.56 173 LEU A O 1
#

Secondary structure (DSSP, 8-state):
-HHHHHHHHHTHHHHS--PPPTTHHHHHHHHHHHT---------THHHHHHHHHHHHHHHHHGGGT-------------HHHHHHHHHHHHHHHHHHHHHHHHHSTT-HHHHHHHHHHHHHHHHHHHHHHHHHHHSTT-HHHHHHHHHHHHHHHHHHHHHHHHHHHHHHHTT-

Organism: NCBI:txid1640674

Foldseek 3Di:
DCVVVVVCVVCVVVVPDDDDPPCPVVVVVVVVVVPPPCPVCPVCCVVVLLVVLVVVVVVVVCVVPDDPDDDDPPQPQDDPVLVVVLCVVLVVLLVVLVVLLCVLCVPVCVLVVSLVVVLVVLVVVLVVLNVVCVVPPSPVVSVVVNNVSSVVNSVSSVVSSVVSVVVVVVVVD

Radius of gyration: 27.16 Å; chains: 1; bounding box: 54×37×83 Å

Sequence (173 aa):
MDSIDKIINQNRHLLDNTDPPRGHFDRFQAKLKGQTILIPTNHNSWIYAAATVAILISISFWGVSVFKSPLIQQQFTASYSEIHDVERYYQGQLDNKMQAFQKIYAGDKNIEGDVKVEIQEMETTRKSLIYNYQVNPGNERILNEIVNNYRLQIEMLNAVISMQTNSENDLKL

pLDDT: mean 70.5, std 16.41, range [37.56, 94.31]